Protein AF-A0A4Q6C4T1-F1 (afdb_monomer_lite)

Sequence (167 aa):
MMLNSKFLGHALVVLTCLTSVAAVAADSDDVTLQRRRASQLFNNITGQFASIDDPRVIEMEKQLNAGKSEREVSKIATADPAFLDIRMMNFARRLWSTTESYDTPNNDFIATTVGVTRDNTDVRELLTGNYYYEYDISGMDEKETNRFGTVIREGQPNNLHYESAVR

Radius of gyration: 28.98 Å; chains: 1; bounding box: 64×26×107 Å

Structure (mmCIF, N/CA/C/O backbone):
data_AF-A0A4Q6C4T1-F1
#
_entry.id   AF-A0A4Q6C4T1-F1
#
loop_
_atom_site.group_PDB
_atom_site.id
_atom_site.type_symbol
_atom_site.label_atom_id
_atom_site.label_alt_id
_atom_site.label_comp_id
_atom_site.label_asym_id
_atom_site.label_entity_id
_atom_site.label_seq_id
_atom_site.pdbx_PDB_ins_code
_atom_site.Cartn_x
_atom_site.Cartn_y
_atom_site.Cartn_z
_atom_site.occupancy
_atom_site.B_iso_or_equiv
_atom_site.auth_seq_id
_atom_site.auth_comp_id
_atom_site.auth_asym_id
_atom_site.auth_atom_id
_atom_site.pdbx_PDB_model_num
ATOM 1 N N . MET A 1 1 ? -35.224 -7.924 75.468 1.00 38.66 1 MET A N 1
ATOM 2 C CA . MET A 1 1 ? -34.742 -6.972 74.443 1.00 38.66 1 MET A CA 1
ATOM 3 C C . MET A 1 1 ? -34.905 -7.622 73.074 1.00 38.66 1 MET A C 1
ATOM 5 O O . MET A 1 1 ? -34.081 -8.442 72.705 1.00 38.66 1 MET A O 1
ATOM 9 N N . MET A 1 2 ? -36.006 -7.342 72.371 1.00 36.47 2 MET A N 1
ATOM 10 C CA . MET A 1 2 ? -36.251 -7.825 71.005 1.00 36.47 2 MET A CA 1
ATOM 11 C C . MET A 1 2 ? -35.970 -6.672 70.037 1.00 36.47 2 MET A C 1
ATOM 13 O O . MET A 1 2 ? -36.687 -5.674 70.048 1.00 36.47 2 MET A O 1
ATOM 17 N N . LEU A 1 3 ? -34.895 -6.781 69.254 1.00 44.94 3 LEU A N 1
ATOM 18 C CA . LEU A 1 3 ? -34.566 -5.832 68.190 1.00 44.94 3 LEU A CA 1
ATOM 19 C C . LEU A 1 3 ? -35.446 -6.106 66.962 1.00 44.94 3 LEU A C 1
ATOM 21 O O . LEU A 1 3 ? -35.621 -7.240 66.525 1.00 44.94 3 LEU A O 1
ATOM 25 N N . ASN A 1 4 ? -36.039 -5.027 66.467 1.00 40.94 4 ASN A N 1
ATOM 26 C CA . ASN A 1 4 ? -37.127 -4.965 65.503 1.00 40.94 4 ASN A CA 1
ATOM 27 C C . ASN A 1 4 ? -36.595 -5.164 64.066 1.00 40.94 4 ASN A C 1
ATOM 29 O O . ASN A 1 4 ? -35.766 -4.387 63.596 1.00 40.94 4 ASN A O 1
ATOM 33 N N . SER A 1 5 ? -37.078 -6.186 63.356 1.00 52.81 5 SER A N 1
ATOM 34 C CA . SER A 1 5 ? -36.589 -6.661 62.045 1.00 52.81 5 SER A CA 1
ATOM 35 C C . SER A 1 5 ? -37.023 -5.824 60.828 1.00 52.81 5 SER A C 1
ATOM 37 O O . SER A 1 5 ? -36.899 -6.267 59.688 1.00 52.81 5 SER A O 1
ATOM 39 N N . LYS A 1 6 ? -37.539 -4.605 61.027 1.00 51.59 6 LYS A N 1
ATOM 40 C CA . LYS A 1 6 ? -38.227 -3.843 59.965 1.00 51.59 6 LYS A CA 1
ATOM 41 C C . LYS A 1 6 ? -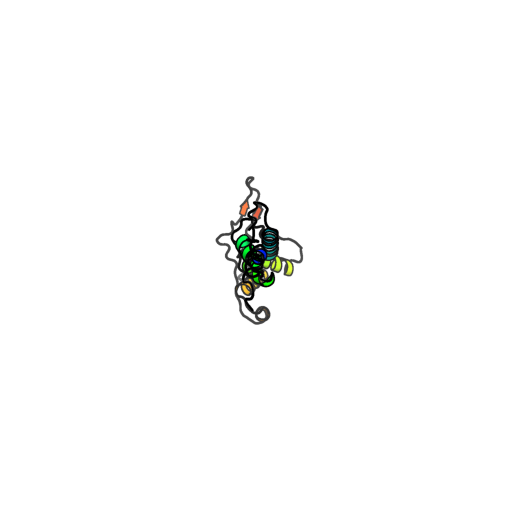37.354 -2.894 59.133 1.00 51.59 6 LYS A C 1
ATOM 43 O O . LYS A 1 6 ? -37.864 -2.285 58.198 1.00 51.59 6 LYS A O 1
ATOM 48 N N . PHE A 1 7 ? -36.052 -2.790 59.402 1.00 48.12 7 PHE A N 1
ATOM 49 C CA . PHE A 1 7 ? -35.174 -1.843 58.692 1.00 48.12 7 PHE A CA 1
ATOM 50 C C . PHE A 1 7 ? -34.344 -2.440 57.546 1.00 48.12 7 PHE A C 1
ATOM 52 O O . PHE A 1 7 ? -33.713 -1.692 56.807 1.00 48.12 7 PHE A O 1
ATOM 59 N N . LEU A 1 8 ? -34.384 -3.759 57.327 1.00 49.59 8 LEU A N 1
ATOM 60 C CA . LEU A 1 8 ? -33.542 -4.412 56.313 1.00 49.59 8 LEU A CA 1
ATOM 61 C C . LEU A 1 8 ? -34.152 -4.437 54.896 1.00 49.59 8 LEU A C 1
ATOM 63 O O . LEU A 1 8 ? -33.466 -4.779 53.940 1.00 49.59 8 LEU A O 1
ATOM 67 N N . GLY A 1 9 ? -35.429 -4.064 54.740 1.00 48.09 9 GLY A N 1
ATOM 68 C CA . GLY A 1 9 ? -36.139 -4.140 53.453 1.00 48.09 9 GLY A CA 1
ATOM 69 C C . GLY A 1 9 ? -35.945 -2.940 52.518 1.00 48.09 9 GLY A C 1
ATOM 70 O O . GLY A 1 9 ? -36.092 -3.082 51.309 1.00 48.09 9 GLY A O 1
ATOM 71 N N . HIS A 1 10 ? -35.590 -1.763 53.043 1.00 50.16 10 HIS A N 1
ATOM 72 C CA . HIS A 1 10 ? -35.552 -0.524 52.247 1.00 50.16 10 HIS A CA 1
ATOM 73 C C . HIS A 1 10 ? -34.172 -0.219 51.643 1.00 50.16 10 HIS A C 1
ATOM 75 O O . HIS A 1 10 ? -34.084 0.524 50.671 1.00 50.16 10 HIS A O 1
ATOM 81 N N . ALA A 1 11 ? -33.098 -0.825 52.161 1.00 45.00 11 ALA A N 1
ATOM 82 C CA . ALA A 1 11 ? -31.748 -0.640 51.623 1.00 45.00 11 ALA A CA 1
ATOM 83 C C . ALA A 1 11 ? -31.484 -1.467 50.348 1.00 45.00 11 ALA A C 1
ATOM 85 O O . ALA A 1 11 ? -30.609 -1.117 49.562 1.00 45.00 11 ALA A O 1
ATOM 86 N N . LEU A 1 12 ? -32.253 -2.539 50.113 1.00 43.34 12 LEU A N 1
ATOM 87 C CA . LEU A 1 12 ? -32.057 -3.430 48.962 1.00 43.34 12 LEU A CA 1
ATOM 88 C C . LEU A 1 12 ? -32.714 -2.902 47.671 1.00 43.34 12 LEU A C 1
ATOM 90 O O . LEU A 1 12 ? -32.234 -3.176 46.575 1.00 43.34 12 LEU A O 1
ATOM 94 N N . VAL A 1 13 ? -33.790 -2.115 47.780 1.00 46.09 13 VAL A N 1
ATOM 95 C CA . VAL A 1 13 ? -34.546 -1.622 46.609 1.00 46.09 13 VAL A CA 1
ATOM 96 C C . VAL A 1 13 ? -33.890 -0.392 45.970 1.00 46.09 13 VAL A C 1
ATOM 98 O O . VAL A 1 13 ? -34.037 -0.166 44.775 1.00 46.09 13 VAL A O 1
ATOM 101 N N . VAL A 1 14 ? -33.092 0.373 46.719 1.00 44.97 14 VAL A N 1
ATOM 102 C CA . VAL A 1 14 ? -32.431 1.584 46.193 1.00 44.97 14 VAL A CA 1
ATOM 103 C C . VAL A 1 14 ? -31.146 1.257 45.409 1.00 44.97 14 VAL A C 1
ATOM 105 O O . VAL A 1 14 ? -30.704 2.063 44.596 1.00 44.97 14 VAL A O 1
ATOM 108 N N . LEU A 1 15 ? -30.574 0.056 45.570 1.00 47.31 15 LEU A N 1
ATOM 109 C CA . LEU A 1 15 ? -29.306 -0.326 44.929 1.00 47.31 15 LEU A CA 1
ATOM 110 C C . LEU A 1 15 ? -29.459 -0.961 43.533 1.00 47.31 15 LEU A C 1
ATOM 112 O O . LEU A 1 15 ? -28.473 -1.132 42.825 1.00 47.31 15 LEU A O 1
ATOM 116 N N . THR A 1 16 ? -30.677 -1.294 43.102 1.00 49.28 16 THR A N 1
ATOM 117 C CA . THR A 1 16 ? -30.916 -1.971 41.810 1.00 49.28 16 THR A CA 1
ATOM 118 C C . THR A 1 16 ? -31.292 -1.026 40.666 1.00 49.28 16 THR A C 1
ATOM 120 O O . THR A 1 16 ? -31.433 -1.470 39.532 1.00 49.28 16 THR A O 1
ATOM 123 N N . CYS A 1 17 ? -31.375 0.286 40.913 1.00 42.47 17 CYS A N 1
ATOM 124 C CA . CYS A 1 17 ? -31.711 1.275 39.881 1.00 42.47 17 CYS A CA 1
ATOM 125 C C . CYS A 1 17 ? -30.480 1.856 39.145 1.00 42.47 17 CYS A C 1
ATOM 127 O O . CYS A 1 17 ? -30.618 2.787 38.357 1.00 42.47 17 CYS A O 1
ATOM 129 N N . LEU A 1 18 ? -29.269 1.336 39.398 1.00 49.84 18 LEU A N 1
ATOM 130 C CA . LEU A 1 18 ? -28.013 1.904 38.878 1.00 49.84 18 LEU A CA 1
ATOM 131 C C . LEU A 1 18 ? -27.224 0.971 37.939 1.00 49.84 18 LEU A C 1
ATOM 133 O O . LEU A 1 18 ? -26.024 1.160 37.764 1.00 49.84 18 LEU A O 1
ATOM 137 N N . THR A 1 19 ? -27.853 -0.045 37.337 1.00 56.09 19 THR A N 1
ATOM 138 C CA . THR A 1 19 ? -27.135 -1.019 36.483 1.00 56.09 19 THR A CA 1
ATOM 139 C C . THR A 1 19 ? -27.860 -1.418 35.196 1.00 56.09 19 THR A C 1
ATOM 141 O O . THR A 1 19 ? -27.675 -2.524 34.694 1.00 56.09 19 THR A O 1
ATOM 144 N N . SER A 1 20 ? -28.630 -0.517 34.587 1.00 54.88 20 SER A N 1
ATOM 145 C CA . SER A 1 20 ? -29.168 -0.752 33.241 1.00 54.88 20 SER A CA 1
ATOM 146 C C . SER A 1 20 ? -28.993 0.458 32.327 1.00 54.88 20 SER A C 1
ATOM 148 O O . SER A 1 20 ? -29.961 1.050 31.861 1.00 54.88 20 SER A O 1
ATOM 150 N N . VAL A 1 21 ? -27.741 0.808 32.033 1.00 57.94 21 VAL A N 1
ATOM 151 C CA . VAL A 1 21 ? -27.411 1.418 30.738 1.00 57.94 21 VAL A CA 1
ATOM 152 C C . VAL A 1 21 ? -26.872 0.288 29.873 1.00 57.94 21 VAL A C 1
ATOM 154 O O . VAL A 1 21 ? -25.677 0.006 29.843 1.00 57.94 21 VAL A O 1
ATOM 157 N N . ALA A 1 22 ? -27.794 -0.430 29.231 1.00 52.91 22 ALA A N 1
ATOM 158 C CA . ALA A 1 22 ? -27.455 -1.253 28.085 1.00 52.91 22 ALA A CA 1
ATOM 159 C C . ALA A 1 22 ? -27.023 -0.297 26.969 1.00 52.91 22 ALA A C 1
ATOM 161 O O . ALA A 1 22 ? -27.749 0.638 26.628 1.00 52.91 22 ALA A O 1
ATOM 162 N N . ALA A 1 23 ? -25.811 -0.504 26.463 1.00 52.28 23 ALA A N 1
ATOM 163 C CA . ALA A 1 23 ? -25.260 0.233 25.344 1.00 52.28 23 ALA A CA 1
ATOM 164 C C . ALA A 1 23 ? -26.234 0.180 24.158 1.00 52.28 23 ALA A C 1
ATOM 166 O O . ALA A 1 23 ? -26.450 -0.875 23.564 1.00 52.28 23 ALA A O 1
ATOM 167 N N . VAL A 1 24 ? -26.823 1.328 23.819 1.00 52.06 24 VAL A N 1
ATOM 168 C CA . VAL A 1 24 ? -27.444 1.536 22.513 1.00 52.06 24 VAL A CA 1
ATOM 169 C C . VAL A 1 24 ? -26.303 1.511 21.503 1.00 52.06 24 VAL A C 1
ATOM 171 O O . VAL A 1 24 ? -25.538 2.467 21.387 1.00 52.06 24 VAL A O 1
ATOM 174 N N . ALA A 1 25 ? -26.154 0.384 20.811 1.00 51.69 25 ALA A N 1
ATOM 175 C CA . ALA A 1 25 ? -25.455 0.347 19.541 1.00 51.69 25 ALA A CA 1
ATOM 176 C C . ALA A 1 25 ? -26.283 1.200 18.575 1.00 51.69 25 ALA A C 1
ATOM 178 O O . ALA A 1 25 ? -27.351 0.787 18.126 1.00 51.69 25 ALA A O 1
ATOM 179 N N . ALA A 1 26 ? -25.843 2.437 18.358 1.00 49.44 26 ALA A N 1
ATOM 180 C CA . ALA A 1 26 ? -26.403 3.304 17.341 1.00 49.44 26 ALA A CA 1
ATOM 181 C C . ALA A 1 26 ? -26.029 2.722 15.973 1.00 49.44 26 ALA A C 1
ATOM 183 O O . ALA A 1 26 ? -24.930 2.950 15.474 1.00 49.44 26 ALA A O 1
ATOM 184 N N . ASP A 1 27 ? -26.937 1.933 15.408 1.00 50.09 27 ASP A N 1
ATOM 185 C CA . ASP A 1 27 ? -26.975 1.661 13.979 1.00 50.09 27 ASP A CA 1
ATOM 186 C C . ASP A 1 27 ? -27.703 2.842 13.333 1.00 50.09 27 ASP A C 1
ATOM 188 O O . ASP A 1 27 ? -28.931 2.902 13.267 1.00 50.09 27 ASP A O 1
ATOM 192 N N . SER A 1 28 ? -26.938 3.877 13.006 1.00 54.25 28 SER A N 1
ATOM 193 C CA . SER A 1 28 ? -27.392 4.933 12.114 1.00 54.25 28 SER A CA 1
ATOM 194 C C . SER A 1 28 ? -26.710 4.707 10.777 1.00 54.25 28 SER A C 1
ATOM 196 O O . SER A 1 28 ? -25.487 4.594 10.759 1.00 54.25 28 SER A O 1
ATOM 198 N N . ASP A 1 29 ? -27.465 4.780 9.679 1.00 56.91 29 ASP A N 1
ATOM 199 C CA . ASP A 1 29 ? -26.979 4.894 8.287 1.00 56.91 29 ASP A CA 1
ATOM 200 C C . ASP A 1 29 ? -26.011 6.085 8.052 1.00 56.91 29 ASP A C 1
ATOM 202 O O . ASP A 1 29 ? -25.617 6.382 6.924 1.00 56.91 29 ASP A O 1
ATOM 206 N N . ASP A 1 30 ? -25.614 6.799 9.107 1.00 68.38 30 ASP A N 1
ATOM 207 C CA . ASP A 1 30 ? -24.526 7.757 9.074 1.00 68.38 30 ASP A CA 1
ATOM 208 C C . ASP A 1 30 ? -23.189 7.014 9.108 1.00 68.38 30 ASP A C 1
ATOM 210 O O . ASP A 1 30 ? -22.873 6.246 10.022 1.00 68.38 30 ASP A O 1
ATOM 214 N N . VAL A 1 31 ? -22.379 7.274 8.089 1.00 77.44 31 VAL A N 1
ATOM 215 C CA . VAL A 1 31 ? -21.023 6.753 7.987 1.00 77.44 31 VAL A CA 1
ATOM 216 C C . VAL A 1 31 ? -20.272 7.073 9.280 1.00 77.44 31 VAL A C 1
ATOM 218 O O . VAL A 1 31 ? -20.046 8.240 9.612 1.00 77.44 31 VAL A O 1
ATOM 221 N N . THR A 1 32 ? -19.831 6.038 9.997 1.00 87.06 32 THR A N 1
ATOM 222 C CA . THR A 1 32 ? -19.126 6.225 11.268 1.00 87.06 32 THR A CA 1
ATOM 223 C C . THR A 1 32 ? -17.851 7.057 11.063 1.00 87.06 32 THR A C 1
ATOM 225 O O . THR A 1 32 ? -17.196 7.020 10.013 1.00 87.06 32 THR A O 1
ATOM 228 N N . LEU A 1 33 ? -17.443 7.817 12.087 1.00 89.69 33 LEU A N 1
ATOM 229 C CA . LEU A 1 33 ? -16.172 8.555 12.049 1.00 89.69 33 LEU A CA 1
ATOM 230 C C . LEU A 1 33 ? -14.987 7.624 11.740 1.00 89.69 33 LEU A C 1
ATOM 232 O O . LEU A 1 33 ? -14.062 8.013 11.029 1.00 89.69 33 LEU A O 1
ATOM 236 N N . GLN A 1 34 ? -15.031 6.394 12.252 1.00 89.62 34 GLN A N 1
ATOM 237 C CA . GLN A 1 34 ? -13.972 5.410 12.059 1.00 89.62 34 GLN A CA 1
ATOM 238 C C . GLN A 1 34 ? -13.976 4.833 10.645 1.00 89.62 34 GLN A C 1
ATOM 240 O O . GLN A 1 34 ? -12.902 4.641 10.085 1.00 89.62 34 GLN A O 1
ATOM 245 N N . ARG A 1 35 ? -15.142 4.669 10.009 1.00 91.31 35 ARG A N 1
ATOM 246 C CA . ARG A 1 35 ? -15.236 4.274 8.597 1.00 91.31 35 ARG A CA 1
ATOM 247 C C . ARG A 1 35 ? -14.657 5.342 7.670 1.00 91.31 35 ARG A C 1
ATOM 249 O O . ARG A 1 35 ? -13.889 5.018 6.766 1.00 91.31 35 ARG A O 1
ATOM 256 N N . ARG A 1 36 ? -14.926 6.628 7.940 1.00 92.19 36 ARG A N 1
ATOM 257 C CA . ARG A 1 36 ? -14.293 7.745 7.205 1.00 92.19 36 ARG A CA 1
ATOM 258 C C . ARG A 1 36 ? -12.771 7.731 7.354 1.00 92.19 36 ARG A C 1
ATOM 260 O O . ARG A 1 36 ? -12.060 7.864 6.361 1.00 92.19 36 ARG A O 1
ATOM 267 N N . ARG A 1 37 ? -12.270 7.531 8.577 1.00 91.44 37 ARG A N 1
ATOM 268 C CA . ARG A 1 37 ? -10.826 7.424 8.847 1.00 91.44 37 ARG A CA 1
ATOM 269 C C . ARG A 1 37 ? -10.195 6.209 8.170 1.00 91.44 37 ARG A C 1
ATOM 271 O O . ARG A 1 37 ? -9.139 6.351 7.568 1.00 91.44 37 ARG A O 1
ATOM 278 N N . ALA A 1 38 ? -10.850 5.051 8.211 1.00 93.44 38 ALA A N 1
ATOM 279 C CA . ALA A 1 38 ? -10.398 3.836 7.538 1.00 93.44 38 ALA A CA 1
ATOM 280 C C . ALA A 1 38 ? -10.283 4.039 6.021 1.00 93.44 38 ALA A C 1
ATOM 282 O O . ALA A 1 38 ? -9.250 3.712 5.445 1.00 93.44 38 ALA A O 1
ATOM 283 N N . SER A 1 39 ? -11.293 4.649 5.391 1.00 93.38 39 SER A N 1
ATOM 284 C CA . SER A 1 39 ? -11.269 4.971 3.957 1.00 93.38 39 SER A CA 1
ATOM 285 C C . SER A 1 39 ? -10.137 5.945 3.614 1.00 93.38 39 SER A C 1
ATOM 287 O O . SER A 1 39 ? -9.372 5.703 2.684 1.00 93.38 39 SER A O 1
ATOM 289 N N . GLN A 1 40 ? -9.962 7.012 4.401 1.00 93.06 40 GLN A N 1
ATOM 290 C CA . GLN A 1 40 ? -8.851 7.951 4.216 1.00 93.06 40 GLN A CA 1
ATOM 291 C C . GLN A 1 40 ? -7.494 7.260 4.346 1.00 93.06 40 GLN A C 1
ATOM 293 O O . GLN A 1 40 ? -6.615 7.473 3.514 1.00 93.06 40 GLN A O 1
ATOM 298 N N . LEU A 1 41 ? -7.324 6.420 5.368 1.00 93.50 41 LEU A N 1
ATOM 299 C CA . LEU A 1 41 ? -6.093 5.674 5.591 1.00 93.50 41 LEU A CA 1
ATOM 300 C C . LEU A 1 41 ? -5.813 4.715 4.430 1.00 93.50 41 LEU A C 1
ATOM 302 O O . LEU A 1 41 ? -4.694 4.696 3.923 1.00 93.50 41 LEU A O 1
ATOM 306 N N . PHE A 1 42 ? -6.827 3.980 3.967 1.00 94.94 42 PHE A N 1
ATOM 307 C CA . PHE A 1 42 ? -6.716 3.086 2.819 1.00 94.94 42 PHE A CA 1
ATOM 308 C C . PHE A 1 42 ? -6.271 3.851 1.570 1.00 94.94 42 PHE A C 1
ATOM 310 O O . PHE A 1 42 ? -5.222 3.541 1.011 1.00 94.94 42 PHE A O 1
ATOM 317 N N . ASN A 1 43 ? -6.988 4.918 1.206 1.00 93.69 43 ASN A N 1
ATOM 318 C CA . ASN A 1 43 ? -6.684 5.736 0.030 1.00 93.69 43 ASN A CA 1
ATOM 319 C C . ASN A 1 43 ? -5.276 6.355 0.115 1.00 93.69 43 ASN A C 1
ATOM 321 O O . ASN A 1 43 ? -4.548 6.418 -0.876 1.00 93.69 43 ASN A O 1
ATOM 325 N N . ASN A 1 44 ? -4.855 6.782 1.308 1.00 92.06 44 ASN A N 1
ATOM 326 C CA . ASN A 1 44 ? -3.523 7.339 1.533 1.00 92.06 44 ASN A CA 1
ATOM 327 C C . ASN A 1 44 ? -2.415 6.283 1.466 1.00 92.06 44 ASN A C 1
ATOM 329 O O . ASN A 1 44 ? -1.269 6.627 1.186 1.00 92.06 44 ASN A O 1
ATOM 333 N N . ILE A 1 45 ? -2.704 5.015 1.729 1.00 92.81 45 ILE A N 1
ATOM 334 C CA . ILE A 1 45 ? -1.691 3.961 1.666 1.00 92.81 45 ILE A CA 1
ATOM 335 C C . ILE A 1 45 ? -1.616 3.378 0.268 1.00 92.81 45 ILE A C 1
ATOM 337 O O . ILE A 1 45 ? -0.512 3.298 -0.253 1.00 92.81 45 ILE A O 1
ATOM 341 N N . THR A 1 46 ? -2.751 3.023 -0.337 1.00 92.19 46 THR A N 1
ATOM 342 C CA . THR A 1 46 ? -2.832 2.314 -1.625 1.00 92.19 46 THR A CA 1
ATOM 343 C C . THR A 1 46 ? -2.912 3.240 -2.829 1.00 92.19 46 THR A C 1
ATOM 345 O O . THR A 1 46 ? -2.637 2.816 -3.943 1.00 92.19 46 THR A O 1
ATOM 348 N N . GLY A 1 47 ? -3.270 4.514 -2.644 1.00 86.81 47 GLY A N 1
ATOM 349 C CA . GLY A 1 47 ? -3.487 5.448 -3.752 1.00 86.81 47 GLY A CA 1
ATOM 350 C C . GLY A 1 47 ? -4.731 5.156 -4.592 1.00 86.81 47 GLY A C 1
ATOM 351 O O . GLY A 1 47 ? -5.013 5.917 -5.514 1.00 86.81 47 GLY A O 1
ATOM 352 N N . GLN A 1 48 ? -5.470 4.087 -4.286 1.00 89.00 48 GLN A N 1
ATOM 353 C CA . GLN A 1 48 ? -6.741 3.755 -4.912 1.00 89.00 48 GLN A CA 1
ATOM 354 C C . GLN A 1 48 ? -7.870 4.383 -4.099 1.00 89.00 48 GLN A C 1
ATOM 356 O O . GLN A 1 48 ? -7.944 4.188 -2.890 1.00 89.00 48 GLN A O 1
ATOM 361 N N . PHE A 1 49 ? -8.776 5.098 -4.766 1.00 87.31 49 PHE A N 1
ATOM 362 C CA . PHE A 1 49 ? -10.009 5.562 -4.138 1.00 87.31 49 PHE A CA 1
ATOM 363 C C . PHE A 1 49 ? -10.986 4.389 -4.016 1.00 87.31 49 PHE A C 1
ATOM 365 O O . PHE A 1 49 ? -11.619 4.003 -4.999 1.00 87.31 49 PHE A O 1
ATOM 372 N N . ALA A 1 50 ? -11.084 3.804 -2.822 1.00 85.88 50 ALA A N 1
ATOM 373 C CA . ALA A 1 50 ? -12.065 2.764 -2.528 1.00 85.88 50 ALA A CA 1
ATOM 374 C C . ALA A 1 50 ? -13.418 3.371 -2.128 1.00 85.88 50 ALA A C 1
ATOM 376 O O . ALA A 1 50 ? -13.481 4.438 -1.509 1.00 85.88 50 ALA A O 1
ATOM 377 N N . SER A 1 51 ? -14.504 2.665 -2.460 1.00 87.50 51 SER A N 1
ATOM 378 C CA . SER A 1 51 ? -15.834 2.999 -1.941 1.00 87.50 51 SER A CA 1
ATOM 379 C C . SER A 1 51 ? -15.856 2.867 -0.418 1.00 87.50 51 SER A C 1
ATOM 381 O O . SER A 1 51 ? -15.090 2.102 0.169 1.00 87.50 51 SER A O 1
ATOM 383 N N . ILE A 1 52 ? -16.759 3.594 0.236 1.00 87.50 52 ILE A N 1
ATOM 384 C CA . ILE A 1 52 ? -16.877 3.554 1.694 1.00 87.50 52 ILE A CA 1
ATOM 385 C C . ILE A 1 52 ? -17.350 2.193 2.222 1.00 87.50 52 ILE A C 1
ATOM 387 O O . ILE A 1 52 ? -17.028 1.831 3.352 1.00 87.50 52 ILE A O 1
ATOM 391 N N . ASP A 1 53 ? -18.045 1.439 1.370 1.00 88.81 53 ASP A N 1
ATOM 392 C CA . ASP A 1 53 ? -18.573 0.101 1.648 1.00 88.81 53 ASP A CA 1
ATOM 393 C C . ASP A 1 53 ? -17.639 -1.020 1.158 1.00 88.81 53 ASP A C 1
ATOM 395 O O . ASP A 1 53 ? -18.032 -2.184 1.083 1.00 88.81 53 ASP A O 1
ATOM 399 N N . ASP A 1 54 ? -16.397 -0.688 0.790 1.00 90.25 54 ASP A N 1
ATOM 400 C CA . ASP A 1 54 ? -15.406 -1.685 0.393 1.00 90.25 54 ASP A CA 1
ATOM 401 C C . ASP A 1 54 ? -15.102 -2.637 1.570 1.00 90.25 54 ASP A C 1
ATOM 403 O O . ASP A 1 54 ? -14.836 -2.171 2.686 1.00 90.25 54 ASP A O 1
ATOM 407 N N . PRO A 1 55 ? -15.088 -3.968 1.354 1.00 92.19 55 PRO A N 1
ATOM 408 C CA . PRO A 1 55 ? -14.839 -4.937 2.422 1.00 92.19 55 PRO A CA 1
ATOM 409 C C . PRO A 1 55 ? -13.499 -4.715 3.142 1.00 92.19 55 PRO A C 1
ATOM 411 O O . PRO A 1 55 ? -13.399 -4.973 4.342 1.00 92.19 55 PRO A O 1
ATOM 414 N N . ARG A 1 56 ? -12.480 -4.192 2.447 1.00 92.56 56 ARG A N 1
ATOM 415 C CA . ARG A 1 56 ? -11.165 -3.871 3.027 1.00 92.56 56 ARG A CA 1
ATOM 416 C C . ARG A 1 56 ? -11.266 -2.697 4.003 1.00 92.56 56 ARG A C 1
ATOM 418 O O . ARG A 1 56 ? -10.686 -2.742 5.087 1.00 92.56 56 ARG A O 1
ATOM 425 N N . VAL A 1 57 ? -12.047 -1.672 3.653 1.00 93.19 57 VAL A N 1
ATOM 426 C CA . VAL A 1 57 ? -12.298 -0.493 4.501 1.00 93.19 57 VAL A CA 1
ATOM 427 C C . VAL A 1 57 ? -13.130 -0.872 5.727 1.00 93.19 57 VAL A C 1
ATOM 429 O O . VAL A 1 57 ? -12.826 -0.421 6.831 1.00 93.19 57 VAL A O 1
ATOM 432 N N . ILE A 1 58 ? -14.130 -1.742 5.559 1.00 93.69 58 ILE A N 1
ATOM 433 C CA . ILE A 1 58 ? -14.948 -2.263 6.665 1.00 93.69 58 ILE A CA 1
ATOM 434 C C . ILE A 1 58 ? -14.085 -3.061 7.654 1.00 93.69 58 ILE A C 1
ATOM 436 O O . ILE A 1 58 ? -14.213 -2.897 8.870 1.00 93.69 58 ILE A O 1
ATOM 440 N N . GLU A 1 59 ? -13.158 -3.887 7.163 1.00 93.50 59 GLU A N 1
ATOM 441 C CA . GLU A 1 59 ? -12.220 -4.600 8.038 1.00 93.50 59 GLU A CA 1
ATOM 442 C C . GLU A 1 59 ? -11.281 -3.626 8.769 1.00 93.50 59 GLU A C 1
ATOM 444 O O . GLU A 1 59 ? -11.079 -3.752 9.978 1.00 93.50 59 GLU A O 1
ATOM 449 N N . MET A 1 60 ? -10.761 -2.601 8.086 1.00 93.88 60 MET A N 1
ATOM 450 C CA . MET A 1 60 ? -9.946 -1.563 8.730 1.00 93.88 60 MET A CA 1
ATOM 451 C C . MET A 1 60 ? -10.720 -0.803 9.818 1.00 93.88 60 MET A C 1
ATOM 453 O O . MET A 1 60 ? -10.181 -0.565 10.900 1.00 93.88 60 MET A O 1
ATOM 457 N N . GLU A 1 61 ? -11.991 -0.472 9.585 1.00 94.62 61 GLU A N 1
ATOM 458 C CA . GLU A 1 61 ? -12.860 0.147 10.589 1.00 94.62 61 GLU A CA 1
ATOM 459 C C . GLU A 1 61 ? -13.032 -0.753 11.816 1.00 94.62 61 GLU A C 1
ATOM 461 O O . GLU A 1 61 ? -12.887 -0.290 12.950 1.00 94.62 61 GLU A O 1
ATOM 466 N N . LYS A 1 62 ? -13.307 -2.045 11.613 1.00 93.88 62 LYS A N 1
ATOM 467 C CA . LYS A 1 62 ? -13.444 -3.013 12.708 1.00 93.88 62 LYS A CA 1
ATOM 468 C C . LYS A 1 62 ? -12.192 -3.043 13.584 1.00 93.88 62 LYS A C 1
ATOM 470 O O . LYS A 1 62 ? -12.300 -3.107 14.809 1.00 93.88 62 LYS A O 1
ATOM 475 N N . GLN A 1 63 ? -11.009 -2.957 12.979 1.00 93.81 63 GLN A N 1
ATOM 476 C CA . GLN A 1 63 ? -9.747 -2.925 13.717 1.00 93.81 63 GLN A CA 1
ATOM 477 C C . GLN A 1 63 ? -9.523 -1.606 14.469 1.00 93.81 63 GLN A C 1
ATOM 479 O O . GLN A 1 63 ? -9.055 -1.641 15.609 1.00 93.81 63 GLN A O 1
ATOM 484 N N . LEU A 1 64 ? -9.921 -0.467 13.895 1.00 93.56 64 LEU A N 1
ATOM 485 C CA . LEU A 1 64 ? -9.899 0.828 14.587 1.00 93.56 64 LEU A CA 1
ATOM 486 C C . LEU A 1 64 ? -10.872 0.857 15.775 1.00 93.56 64 LEU A C 1
ATOM 488 O O . LEU A 1 64 ? -10.516 1.331 16.853 1.00 93.56 64 LEU A O 1
ATOM 492 N N . ASN A 1 65 ? -12.071 0.291 15.616 1.00 93.12 65 ASN A N 1
ATOM 493 C CA . ASN A 1 65 ? -13.056 0.156 16.694 1.00 93.12 65 ASN A CA 1
ATOM 494 C C . ASN A 1 65 ? -12.572 -0.776 17.814 1.00 93.12 65 ASN A C 1
ATOM 496 O O . ASN A 1 65 ? -12.896 -0.559 18.978 1.00 93.12 65 ASN A O 1
ATOM 500 N N . ALA A 1 66 ? -11.756 -1.778 17.479 1.00 92.25 66 ALA A N 1
ATOM 501 C CA . ALA A 1 66 ? -11.099 -2.646 18.454 1.00 92.25 66 ALA A CA 1
ATOM 502 C C . ALA A 1 66 ? -9.938 -1.961 19.210 1.00 92.25 66 ALA A C 1
ATOM 504 O O . ALA A 1 66 ? -9.300 -2.600 20.044 1.00 92.25 66 ALA A O 1
ATOM 505 N N . GLY A 1 67 ? -9.646 -0.685 18.928 1.00 91.44 67 GLY A N 1
ATOM 506 C CA . GLY A 1 67 ? -8.598 0.086 19.599 1.00 91.44 67 GLY A CA 1
ATOM 507 C C . GLY A 1 67 ? -7.180 -0.201 19.101 1.00 91.44 67 GLY A C 1
ATOM 508 O O . GLY A 1 67 ? -6.220 0.178 19.772 1.00 91.44 67 GLY A O 1
ATOM 509 N N . LYS A 1 68 ? -7.022 -0.864 17.946 1.00 93.25 68 LYS A N 1
ATOM 510 C CA . LYS A 1 68 ? -5.702 -1.060 17.329 1.00 93.25 68 LYS A CA 1
ATOM 511 C C . LYS A 1 68 ? -5.134 0.265 16.832 1.00 93.25 68 LYS A C 1
ATOM 513 O O . LYS A 1 68 ? -5.869 1.164 16.423 1.00 93.25 68 LYS A O 1
ATOM 518 N N . SER A 1 69 ? -3.808 0.373 16.845 1.00 93.12 69 SER A N 1
ATOM 519 C CA . SER A 1 69 ? -3.126 1.568 16.348 1.00 93.12 69 SER A CA 1
ATOM 520 C C . SER A 1 69 ? -3.257 1.687 14.828 1.00 93.12 69 SER A C 1
ATOM 522 O O . SER A 1 69 ? -3.287 0.680 14.120 1.00 93.12 69 SER A O 1
ATOM 524 N N . GLU A 1 70 ? -3.252 2.914 14.297 1.00 91.56 70 GLU A N 1
ATOM 525 C CA . GLU A 1 70 ? -3.303 3.137 12.843 1.00 91.56 70 GLU A CA 1
ATOM 526 C C . GLU A 1 70 ? -2.186 2.383 12.112 1.00 91.56 70 GLU A C 1
ATOM 528 O O . GLU A 1 70 ? -2.431 1.789 11.071 1.00 91.56 70 GLU A O 1
ATOM 533 N N . ARG A 1 71 ? -0.985 2.298 12.702 1.00 91.31 71 ARG A N 1
ATOM 534 C CA . ARG A 1 71 ? 0.145 1.530 12.154 1.00 91.31 71 ARG A CA 1
ATOM 535 C C . ARG A 1 71 ? -0.197 0.056 11.920 1.00 91.31 71 ARG A C 1
ATOM 537 O O . ARG A 1 71 ? 0.270 -0.529 10.947 1.00 91.31 71 ARG A O 1
ATOM 544 N N . GLU A 1 72 ? -0.945 -0.567 12.824 1.00 91.31 72 GLU A N 1
ATOM 545 C CA . GLU A 1 72 ? -1.333 -1.972 12.686 1.00 91.31 72 GLU A CA 1
ATOM 546 C C . GLU A 1 72 ? -2.418 -2.147 11.631 1.00 91.31 72 GLU A C 1
ATOM 548 O O . GLU A 1 72 ? -2.341 -3.078 10.834 1.00 91.31 72 GLU A O 1
ATOM 553 N N . VAL A 1 73 ? -3.376 -1.221 11.586 1.00 92.81 73 VAL A N 1
ATOM 554 C CA . VAL A 1 73 ? -4.453 -1.208 10.590 1.00 92.81 73 VAL A CA 1
ATOM 555 C C . VAL A 1 73 ? -3.899 -0.979 9.181 1.00 92.81 73 VAL A C 1
ATOM 557 O O . VAL A 1 73 ? -4.333 -1.631 8.234 1.00 92.81 73 VAL A O 1
ATOM 560 N N . SER A 1 74 ? -2.867 -0.143 9.043 1.00 91.69 74 SER A N 1
ATOM 561 C CA . SER A 1 74 ? -2.170 0.112 7.779 1.00 91.69 74 SER A CA 1
ATOM 562 C C . SER A 1 74 ? -1.624 -1.148 7.112 1.00 91.69 74 SER A C 1
ATOM 564 O O . SER A 1 74 ? -1.511 -1.169 5.891 1.00 91.69 74 SER A O 1
ATOM 566 N N . LYS A 1 75 ? -1.332 -2.213 7.874 1.00 92.50 75 LYS A N 1
ATOM 567 C CA . LYS A 1 75 ? -0.848 -3.484 7.312 1.00 92.50 75 LYS A CA 1
ATOM 568 C C . LYS A 1 75 ? -1.853 -4.126 6.355 1.00 92.50 75 LYS A C 1
ATOM 570 O O . LYS A 1 75 ? -1.448 -4.798 5.413 1.00 92.50 75 LYS A O 1
ATOM 575 N N . ILE A 1 76 ? -3.149 -3.903 6.590 1.00 91.38 76 ILE A N 1
ATOM 576 C CA . ILE A 1 76 ? -4.229 -4.379 5.717 1.00 91.38 76 ILE A CA 1
ATOM 577 C C . ILE A 1 76 ? -4.133 -3.681 4.362 1.00 91.38 76 ILE A C 1
ATOM 579 O O . ILE A 1 76 ? -4.176 -4.331 3.326 1.00 91.38 76 ILE A O 1
ATOM 583 N N . ALA A 1 77 ? -3.945 -2.361 4.373 1.00 92.12 77 ALA A N 1
ATOM 584 C CA . ALA A 1 77 ? -3.830 -1.574 3.156 1.00 92.12 77 ALA A CA 1
ATOM 585 C C . ALA A 1 77 ? -2.509 -1.836 2.411 1.00 92.12 77 ALA A C 1
ATOM 587 O O . ALA A 1 77 ? -2.505 -1.885 1.189 1.00 92.12 77 ALA A O 1
ATOM 588 N N . THR A 1 78 ? -1.388 -2.061 3.108 1.00 91.88 78 THR A N 1
ATOM 589 C CA . THR A 1 78 ? -0.110 -2.400 2.448 1.00 91.88 78 THR A CA 1
ATOM 590 C C . THR A 1 78 ? -0.092 -3.797 1.832 1.00 91.88 78 THR A C 1
ATOM 592 O O . THR A 1 78 ? 0.751 -4.068 0.986 1.00 91.88 78 THR A O 1
ATOM 595 N N . ALA A 1 79 ? -0.984 -4.691 2.268 1.00 91.75 79 ALA A N 1
ATOM 596 C CA . ALA A 1 79 ? -1.145 -6.016 1.674 1.00 91.75 79 ALA A CA 1
ATOM 597 C C . ALA A 1 79 ? -1.976 -5.988 0.378 1.00 91.75 79 ALA A C 1
ATOM 599 O O . ALA A 1 79 ? -2.065 -7.000 -0.314 1.00 91.75 79 ALA A O 1
ATOM 600 N N . ASP A 1 80 ? -2.600 -4.852 0.060 1.00 91.88 80 ASP A N 1
ATOM 601 C CA . ASP A 1 80 ? -3.391 -4.698 -1.149 1.00 91.88 80 ASP A CA 1
ATOM 602 C C . ASP A 1 80 ? -2.496 -4.581 -2.396 1.00 91.88 80 ASP A C 1
ATOM 604 O O . ASP A 1 80 ? -1.523 -3.823 -2.358 1.00 91.88 80 ASP A O 1
ATOM 608 N N . PRO A 1 81 ? -2.824 -5.239 -3.525 1.00 89.31 81 PRO A N 1
ATOM 609 C CA . PRO A 1 81 ? -2.045 -5.113 -4.759 1.00 89.31 81 PRO A CA 1
ATOM 610 C C . PRO A 1 81 ? -1.872 -3.661 -5.224 1.00 89.31 81 PRO A C 1
ATOM 612 O O . PRO A 1 81 ? -0.788 -3.280 -5.669 1.00 89.31 81 PRO A O 1
ATOM 615 N N . ALA A 1 82 ? -2.883 -2.805 -5.013 1.00 88.56 82 ALA A N 1
ATOM 616 C CA . ALA A 1 82 ? -2.813 -1.399 -5.403 1.00 88.56 82 ALA A CA 1
ATOM 617 C C . ALA A 1 82 ? -1.685 -0.635 -4.688 1.00 88.56 82 ALA A C 1
ATOM 619 O O . ALA A 1 82 ? -1.176 0.354 -5.219 1.00 88.56 82 ALA A O 1
ATOM 620 N N . PHE A 1 83 ? -1.242 -1.092 -3.511 1.00 91.62 83 PHE A N 1
ATOM 621 C CA . PHE A 1 83 ? -0.074 -0.520 -2.847 1.00 91.62 83 PHE A CA 1
ATOM 622 C C . PHE A 1 83 ? 1.187 -0.629 -3.717 1.00 91.62 83 PHE A C 1
ATOM 624 O O . PHE A 1 83 ? 1.884 0.368 -3.919 1.00 91.62 83 PHE A O 1
ATOM 631 N N . LEU A 1 84 ? 1.469 -1.811 -4.264 1.00 88.88 84 LEU A N 1
ATOM 632 C CA . LEU A 1 84 ? 2.621 -2.016 -5.140 1.00 88.88 84 LEU A CA 1
ATOM 633 C C . LEU A 1 84 ? 2.382 -1.360 -6.505 1.00 88.88 84 LEU A C 1
ATOM 635 O O . LEU A 1 84 ? 3.197 -0.547 -6.952 1.00 88.88 84 LEU A O 1
ATOM 639 N N . ASP A 1 85 ? 1.228 -1.642 -7.107 1.00 85.44 85 ASP A N 1
ATOM 640 C CA . ASP A 1 85 ? 0.923 -1.276 -8.491 1.00 85.44 85 ASP A CA 1
ATOM 641 C C . ASP A 1 85 ? 0.776 0.231 -8.692 1.00 85.44 85 ASP A C 1
ATOM 643 O O . ASP A 1 85 ? 1.159 0.765 -9.729 1.00 85.44 85 ASP A O 1
ATOM 647 N N . ILE A 1 86 ? 0.222 0.942 -7.708 1.00 87.31 86 ILE A N 1
ATOM 648 C CA . ILE A 1 86 ? -0.002 2.385 -7.804 1.00 87.31 86 ILE A CA 1
ATOM 649 C C . ILE A 1 86 ? 1.052 3.123 -6.995 1.00 87.31 86 ILE A C 1
ATOM 651 O O . ILE A 1 86 ? 1.732 4.007 -7.517 1.00 87.31 86 ILE A O 1
ATOM 655 N N . ARG A 1 87 ? 1.184 2.830 -5.699 1.00 89.88 87 ARG A N 1
ATOM 656 C CA . ARG A 1 87 ? 1.952 3.707 -4.801 1.00 89.88 87 ARG A CA 1
ATOM 657 C C . ARG A 1 87 ? 3.437 3.487 -4.916 1.00 89.88 87 ARG A C 1
ATOM 659 O O . ARG A 1 87 ? 4.155 4.475 -5.071 1.00 89.88 87 ARG A O 1
ATOM 666 N N . MET A 1 88 ? 3.886 2.238 -4.901 1.00 89.19 88 MET A N 1
ATOM 667 C CA . MET A 1 88 ? 5.305 1.948 -5.061 1.00 89.19 88 MET A CA 1
ATOM 668 C C . MET A 1 88 ? 5.782 2.288 -6.474 1.00 89.19 88 MET A C 1
ATOM 670 O O . MET A 1 88 ? 6.818 2.932 -6.627 1.00 89.19 88 MET A O 1
ATOM 674 N N . MET A 1 89 ? 4.983 1.976 -7.499 1.00 85.81 89 MET A N 1
ATOM 675 C CA . MET A 1 89 ? 5.298 2.362 -8.876 1.00 85.81 89 MET A CA 1
ATOM 676 C C . MET A 1 89 ? 5.408 3.887 -9.041 1.00 85.81 89 MET A C 1
ATOM 678 O O . MET A 1 89 ? 6.401 4.375 -9.579 1.00 85.81 89 MET A O 1
ATOM 682 N N . ASN A 1 90 ? 4.442 4.666 -8.540 1.00 86.00 90 ASN A N 1
ATOM 683 C CA . ASN A 1 90 ? 4.503 6.132 -8.614 1.00 86.00 90 ASN A CA 1
ATOM 684 C C . ASN A 1 90 ? 5.654 6.716 -7.788 1.00 86.00 90 ASN A C 1
ATOM 686 O O . ASN A 1 90 ? 6.262 7.709 -8.187 1.00 86.00 90 ASN A O 1
ATOM 690 N N . PHE A 1 91 ? 5.969 6.111 -6.644 1.00 87.69 91 PHE A N 1
ATOM 691 C CA . PHE A 1 91 ? 7.131 6.490 -5.851 1.00 87.69 91 PHE A CA 1
ATOM 692 C C . PHE A 1 91 ? 8.431 6.276 -6.635 1.00 87.69 91 PHE A C 1
ATOM 694 O O . PHE A 1 91 ? 9.214 7.213 -6.772 1.00 87.69 91 PHE A O 1
ATOM 701 N N . ALA A 1 92 ? 8.623 5.092 -7.220 1.00 87.06 92 ALA A N 1
ATOM 702 C CA . ALA A 1 92 ? 9.806 4.771 -8.011 1.00 87.06 92 ALA A CA 1
ATOM 703 C C . ALA A 1 92 ? 9.929 5.659 -9.260 1.00 87.06 92 ALA A C 1
ATOM 705 O O . ALA A 1 92 ? 11.015 6.156 -9.560 1.00 87.06 92 ALA A O 1
ATOM 706 N N . ARG A 1 93 ? 8.811 5.938 -9.945 1.00 84.56 93 ARG A N 1
ATOM 707 C CA . ARG A 1 93 ? 8.772 6.866 -11.088 1.00 84.56 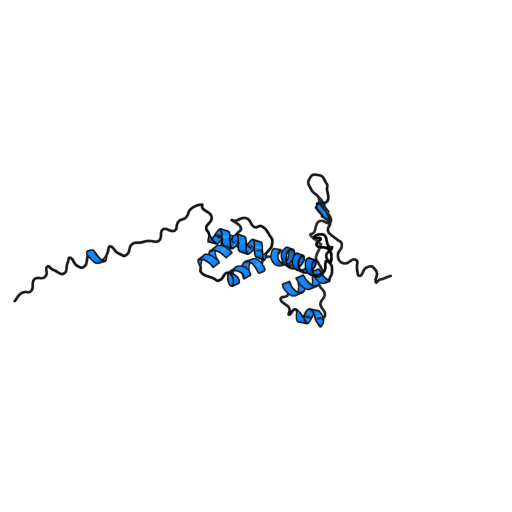93 ARG A CA 1
ATOM 708 C C . ARG A 1 93 ? 9.327 8.235 -10.709 1.00 84.56 93 ARG A C 1
ATOM 710 O O . ARG A 1 93 ? 10.225 8.715 -11.387 1.00 84.56 93 ARG A O 1
ATOM 717 N N . ARG A 1 94 ? 8.879 8.806 -9.584 1.00 83.88 94 ARG A N 1
ATOM 718 C CA . ARG A 1 94 ? 9.343 10.118 -9.093 1.00 83.88 94 ARG A CA 1
ATOM 719 C C . ARG A 1 94 ? 10.830 10.161 -8.742 1.00 83.88 94 ARG A C 1
ATOM 721 O O . ARG A 1 94 ? 11.413 11.236 -8.785 1.00 83.88 94 ARG A O 1
ATOM 728 N N . LEU A 1 95 ? 11.428 9.035 -8.354 1.00 82.25 95 LEU A N 1
ATOM 729 C CA . LEU A 1 95 ? 12.860 8.973 -8.045 1.00 82.25 95 LEU A CA 1
ATOM 730 C C . LEU A 1 95 ? 13.729 9.000 -9.306 1.00 82.25 95 LEU A C 1
ATOM 732 O O . LEU A 1 95 ? 14.832 9.538 -9.274 1.00 82.25 95 LEU A O 1
ATOM 736 N N . TRP A 1 96 ? 13.242 8.415 -10.400 1.00 78.88 96 TRP A N 1
ATOM 737 C CA . TRP A 1 96 ? 13.966 8.357 -11.668 1.00 78.88 96 TRP A CA 1
ATOM 738 C C . TRP A 1 96 ? 13.690 9.563 -12.573 1.00 78.88 96 TRP A C 1
ATOM 740 O O . TRP A 1 96 ? 14.591 10.066 -13.244 1.00 78.88 96 TRP A O 1
ATOM 750 N N . SER A 1 97 ? 12.438 10.016 -12.631 1.00 71.50 97 SER A N 1
ATOM 751 C CA . SER A 1 97 ? 12.005 11.021 -13.595 1.00 71.50 97 SER A CA 1
ATOM 752 C C . SER A 1 97 ? 12.522 12.412 -13.219 1.00 71.50 97 SER A C 1
ATOM 754 O O . SER A 1 97 ? 12.151 12.966 -12.186 1.00 71.50 97 SER A O 1
ATOM 756 N N . THR A 1 98 ? 13.329 13.021 -14.089 1.00 65.06 98 THR A N 1
ATOM 757 C CA . THR A 1 98 ? 13.745 14.433 -13.966 1.00 65.06 98 THR A CA 1
ATOM 758 C C . THR A 1 98 ? 12.635 15.412 -14.347 1.00 65.06 98 THR A C 1
ATOM 760 O O . THR A 1 98 ? 12.663 16.576 -13.956 1.00 65.06 98 THR A O 1
ATOM 763 N N . THR A 1 99 ? 11.648 14.941 -15.107 1.00 62.19 99 THR A N 1
ATOM 764 C CA . THR A 1 99 ? 10.391 15.633 -15.393 1.00 62.19 99 THR A CA 1
ATOM 765 C C . THR A 1 99 ? 9.317 15.075 -14.465 1.00 62.19 99 THR A C 1
ATOM 767 O O . THR A 1 99 ? 9.212 13.863 -14.323 1.00 62.19 99 THR A O 1
ATOM 770 N N . GLU A 1 100 ? 8.495 15.920 -13.835 1.00 61.91 100 GLU A N 1
ATOM 771 C CA . GLU A 1 100 ? 7.361 15.490 -12.988 1.00 61.91 100 GLU A CA 1
ATOM 772 C C . GLU A 1 100 ? 6.197 14.897 -13.820 1.00 61.91 100 GLU A C 1
ATOM 774 O O . GLU A 1 100 ? 5.023 15.166 -13.570 1.00 61.91 100 GLU A O 1
ATOM 779 N N . SER A 1 101 ? 6.510 14.117 -14.860 1.00 62.62 101 SER A N 1
ATOM 780 C CA . SER A 1 101 ? 5.526 13.493 -15.735 1.00 62.62 101 SER A CA 1
ATOM 781 C C . SER A 1 101 ? 5.168 12.098 -15.236 1.00 62.62 101 SER A C 1
ATOM 783 O O . SER A 1 101 ? 6.021 11.211 -15.121 1.00 62.62 101 SER A O 1
ATOM 785 N N . TYR A 1 102 ? 3.872 11.881 -15.009 1.00 58.94 102 TYR A N 1
ATOM 786 C CA . TYR A 1 102 ? 3.318 10.568 -14.681 1.00 58.94 102 TYR A CA 1
ATOM 787 C C . TYR A 1 102 ? 3.427 9.573 -15.837 1.00 58.94 102 TYR A C 1
ATOM 789 O O . TYR A 1 102 ? 3.341 8.375 -15.589 1.00 58.94 102 TYR A O 1
ATOM 797 N N . ASP A 1 103 ? 3.663 10.044 -17.063 1.00 63.97 103 ASP A N 1
ATOM 798 C CA . ASP A 1 103 ? 3.687 9.223 -18.278 1.00 63.97 103 ASP A CA 1
ATOM 799 C C . ASP A 1 103 ? 5.080 8.657 -18.602 1.00 63.97 103 ASP A C 1
ATOM 801 O O . ASP A 1 103 ? 5.358 8.206 -19.709 1.00 63.97 103 ASP A O 1
ATOM 805 N N . THR A 1 104 ? 5.994 8.695 -17.628 1.00 65.94 104 THR A N 1
ATOM 806 C CA . THR A 1 104 ? 7.323 8.099 -17.783 1.00 65.94 104 THR A CA 1
ATOM 807 C C . THR A 1 104 ? 7.187 6.580 -17.986 1.00 65.94 104 THR A C 1
ATOM 809 O O . THR A 1 104 ? 6.553 5.922 -17.149 1.00 65.94 104 THR A O 1
ATOM 812 N N . PRO A 1 105 ? 7.779 6.005 -19.051 1.00 71.31 105 PRO A N 1
ATOM 813 C CA . PRO A 1 105 ? 7.756 4.566 -19.291 1.00 71.31 105 PRO A CA 1
ATOM 814 C C . PRO A 1 105 ? 8.314 3.763 -18.112 1.00 71.31 105 PRO A C 1
ATOM 816 O O . PRO A 1 105 ? 9.231 4.208 -17.414 1.00 71.31 105 PRO A O 1
ATOM 819 N N . ASN A 1 106 ? 7.775 2.559 -17.904 1.00 74.31 106 ASN A N 1
ATOM 820 C CA . ASN A 1 106 ? 8.316 1.636 -16.911 1.00 74.31 106 ASN A CA 1
ATOM 821 C C . ASN A 1 106 ? 9.706 1.164 -17.354 1.00 74.31 106 ASN A C 1
ATOM 823 O O . ASN A 1 106 ? 9.884 0.670 -18.464 1.00 74.31 106 ASN A O 1
ATOM 827 N N . ASN A 1 107 ? 10.682 1.313 -16.466 1.00 77.19 107 ASN A N 1
ATOM 828 C CA . ASN A 1 107 ? 12.060 0.885 -16.667 1.00 77.19 107 ASN A CA 1
ATOM 829 C C . ASN A 1 107 ? 12.483 -0.091 -15.559 1.00 77.19 107 ASN A C 1
ATOM 831 O O . ASN A 1 107 ? 11.753 -0.309 -14.586 1.00 77.19 107 ASN A O 1
ATOM 835 N N . ASP A 1 108 ? 13.689 -0.639 -15.678 1.00 80.75 108 ASP A N 1
ATOM 836 C CA . ASP A 1 108 ? 14.211 -1.625 -14.724 1.00 80.75 108 ASP A CA 1
ATOM 837 C C . ASP A 1 108 ? 14.393 -1.089 -13.321 1.00 80.75 108 ASP A C 1
ATOM 839 O O . ASP A 1 108 ? 14.260 -1.830 -12.351 1.00 80.75 108 ASP A O 1
ATOM 843 N N . PHE A 1 109 ? 14.672 0.205 -13.188 1.00 83.00 109 PHE A N 1
ATOM 844 C CA . PHE A 1 109 ? 14.759 0.834 -11.881 1.00 83.00 109 PHE A CA 1
ATOM 845 C C . PHE A 1 109 ? 13.406 0.772 -11.157 1.00 83.00 109 PHE A C 1
ATOM 847 O O . PHE A 1 109 ? 13.333 0.398 -9.982 1.00 83.00 109 PHE A O 1
ATOM 854 N N . ILE A 1 110 ? 12.319 1.077 -11.872 1.00 85.44 110 ILE A N 1
ATOM 855 C CA . ILE A 1 110 ? 10.957 0.971 -11.348 1.00 85.44 110 ILE A CA 1
ATOM 856 C C . ILE A 1 110 ? 10.622 -0.502 -11.069 1.00 85.44 110 ILE A C 1
ATOM 858 O O . ILE A 1 110 ? 10.095 -0.799 -9.999 1.00 85.44 110 ILE A O 1
ATOM 862 N N . ALA A 1 111 ? 10.957 -1.431 -11.973 1.00 85.44 111 ALA A N 1
ATOM 863 C CA . ALA A 1 111 ? 10.707 -2.870 -11.787 1.00 85.44 111 ALA A CA 1
ATOM 864 C C . ALA A 1 111 ? 11.419 -3.420 -10.546 1.00 85.44 111 ALA A C 1
ATOM 866 O O . ALA A 1 111 ? 10.820 -4.105 -9.720 1.00 85.44 111 ALA A O 1
ATOM 867 N N . THR A 1 112 ? 12.681 -3.041 -10.371 1.00 87.00 112 THR A N 1
ATOM 868 C CA . THR A 1 112 ? 13.527 -3.479 -9.262 1.00 87.00 112 THR A CA 1
ATOM 869 C C . THR A 1 112 ? 13.043 -2.922 -7.927 1.00 87.00 112 THR A C 1
ATOM 871 O O . THR A 1 112 ? 12.977 -3.651 -6.940 1.00 87.00 112 THR A O 1
ATOM 874 N N . THR A 1 113 ? 12.646 -1.647 -7.887 1.00 87.25 113 THR A N 1
ATOM 875 C CA . THR A 1 113 ? 12.140 -1.012 -6.659 1.00 87.25 113 THR A CA 1
ATOM 876 C C . THR A 1 113 ? 10.837 -1.668 -6.187 1.00 87.25 113 THR A C 1
ATOM 878 O O . THR A 1 113 ? 10.669 -1.953 -4.997 1.00 87.25 113 THR A O 1
ATOM 881 N N . VAL A 1 114 ? 9.918 -1.947 -7.118 1.00 87.88 114 VAL A N 1
ATOM 882 C CA . VAL A 1 114 ? 8.657 -2.641 -6.817 1.00 87.88 114 VAL A CA 1
ATOM 883 C C . VAL A 1 114 ? 8.920 -4.097 -6.425 1.00 87.88 114 VAL A C 1
ATOM 885 O O . VAL A 1 114 ? 8.384 -4.554 -5.417 1.00 87.88 114 VAL A O 1
ATOM 888 N N . GLY A 1 115 ? 9.788 -4.799 -7.156 1.00 88.19 115 GLY A N 1
ATOM 889 C CA . GLY A 1 115 ? 10.160 -6.189 -6.891 1.00 88.19 115 GLY A CA 1
ATOM 890 C C . GLY A 1 115 ? 10.776 -6.401 -5.508 1.00 88.19 115 GLY A C 1
ATOM 891 O O . GLY A 1 115 ? 10.299 -7.236 -4.746 1.00 88.19 115 GLY A O 1
ATOM 892 N N . VAL A 1 116 ? 11.753 -5.576 -5.122 1.00 88.81 116 VAL A N 1
ATOM 893 C CA . VAL A 1 116 ? 12.368 -5.652 -3.784 1.00 88.81 116 VAL A CA 1
ATOM 894 C C . VAL A 1 116 ? 11.383 -5.334 -2.664 1.00 88.81 116 VAL A C 1
ATOM 896 O O . VAL A 1 116 ? 11.436 -5.964 -1.607 1.00 88.81 116 VAL A O 1
ATOM 899 N N . THR A 1 117 ? 10.454 -4.403 -2.896 1.00 89.19 117 THR A N 1
ATOM 900 C CA . THR A 1 117 ? 9.385 -4.115 -1.930 1.00 89.19 117 THR A CA 1
ATOM 901 C C . THR A 1 117 ? 8.447 -5.313 -1.779 1.00 89.19 117 THR A C 1
ATOM 903 O O . THR A 1 117 ? 8.107 -5.682 -0.655 1.00 89.19 117 THR A O 1
ATOM 906 N N . ARG A 1 118 ? 8.046 -5.939 -2.893 1.00 88.81 118 ARG A N 1
ATOM 907 C CA . ARG A 1 118 ? 7.184 -7.131 -2.910 1.00 88.81 118 ARG A CA 1
ATOM 908 C C . ARG A 1 118 ? 7.826 -8.292 -2.155 1.00 88.81 118 ARG A C 1
ATOM 910 O O . ARG A 1 118 ? 7.163 -8.939 -1.350 1.00 88.81 118 ARG A O 1
ATOM 917 N N . ASP A 1 119 ? 9.116 -8.509 -2.384 1.00 89.50 119 ASP A N 1
ATOM 918 C CA . ASP A 1 119 ? 9.865 -9.626 -1.807 1.00 89.50 119 ASP A CA 1
ATOM 919 C C . ASP A 1 119 ? 10.402 -9.292 -0.398 1.00 89.50 119 ASP A C 1
ATOM 921 O O . ASP A 1 119 ? 11.118 -10.092 0.202 1.00 89.50 119 ASP A O 1
ATOM 925 N N . ASN A 1 120 ? 10.042 -8.119 0.152 1.00 87.88 120 ASN A N 1
ATOM 926 C CA . ASN A 1 120 ? 10.428 -7.632 1.481 1.00 87.88 120 ASN A CA 1
ATOM 927 C C . ASN A 1 120 ? 11.939 -7.782 1.754 1.00 87.88 120 ASN A C 1
ATOM 929 O O . ASN A 1 120 ? 12.364 -8.182 2.842 1.00 87.88 120 ASN A O 1
ATOM 933 N N . THR A 1 121 ? 12.747 -7.503 0.730 1.00 86.31 121 THR A N 1
ATOM 934 C CA . THR A 1 121 ? 14.206 -7.657 0.762 1.00 86.31 121 THR A CA 1
ATOM 935 C C . THR A 1 121 ? 14.859 -6.403 1.355 1.00 86.31 121 THR A C 1
ATOM 937 O O . THR A 1 121 ? 14.310 -5.302 1.255 1.00 86.31 121 THR A O 1
ATOM 940 N N . ASP A 1 122 ? 16.027 -6.541 1.994 1.00 85.56 122 ASP A N 1
ATOM 941 C CA . ASP A 1 122 ? 16.769 -5.373 2.483 1.00 85.56 122 ASP A CA 1
ATOM 942 C C . ASP A 1 122 ? 17.199 -4.505 1.287 1.00 85.56 122 ASP A C 1
ATOM 944 O O . ASP A 1 122 ? 17.877 -4.964 0.369 1.00 85.56 122 ASP A O 1
ATOM 948 N N . VAL A 1 123 ? 16.826 -3.222 1.314 1.00 79.69 123 VAL A N 1
ATOM 949 C CA . VAL A 1 123 ? 17.176 -2.232 0.282 1.00 79.69 123 VAL A CA 1
ATOM 950 C C . VAL A 1 123 ? 18.680 -2.162 0.027 1.00 79.69 123 VAL A C 1
ATOM 952 O O . VAL A 1 123 ? 19.092 -1.836 -1.081 1.00 79.69 123 VAL A O 1
ATOM 955 N N . ARG A 1 124 ? 19.523 -2.465 1.018 1.00 84.00 124 ARG A N 1
ATOM 956 C CA . ARG A 1 124 ? 20.982 -2.467 0.836 1.00 84.00 124 ARG A CA 1
ATOM 957 C C . ARG A 1 124 ? 21.432 -3.515 -0.172 1.00 84.00 124 ARG A C 1
ATOM 959 O O . ARG A 1 124 ? 22.423 -3.291 -0.864 1.00 84.00 124 ARG A O 1
ATOM 966 N N . GLU A 1 125 ? 20.702 -4.621 -0.282 1.00 82.50 125 GLU A N 1
ATOM 967 C CA . GLU A 1 125 ? 21.029 -5.680 -1.228 1.00 82.50 125 GLU A CA 1
ATOM 968 C C . GLU A 1 125 ? 20.830 -5.227 -2.680 1.00 82.50 125 GLU A C 1
ATOM 970 O O . GLU A 1 125 ? 21.495 -5.759 -3.559 1.00 82.50 125 GLU A O 1
ATOM 975 N N . LEU A 1 126 ? 20.058 -4.167 -2.951 1.00 75.56 126 LEU A N 1
ATOM 976 C CA . LEU A 1 126 ? 19.966 -3.561 -4.290 1.00 75.56 126 LEU A CA 1
ATOM 977 C C . LEU A 1 126 ? 21.314 -3.088 -4.849 1.00 75.56 126 LEU A C 1
ATOM 979 O O . LEU A 1 126 ? 21.465 -2.969 -6.061 1.00 75.56 126 LEU A O 1
ATOM 983 N N . LEU A 1 127 ? 22.280 -2.781 -3.978 1.00 80.62 127 LEU A N 1
ATOM 984 C CA . LEU A 1 127 ? 23.592 -2.274 -4.381 1.00 80.62 127 LEU A CA 1
ATOM 985 C C . LEU A 1 127 ? 24.619 -3.386 -4.615 1.00 80.62 127 LEU A C 1
ATOM 987 O O . LEU A 1 127 ? 25.657 -3.132 -5.223 1.00 80.62 127 LEU A O 1
ATOM 991 N N . THR A 1 128 ? 24.376 -4.589 -4.088 1.00 82.88 128 THR A N 1
ATOM 992 C CA . THR A 1 128 ? 25.384 -5.663 -4.047 1.00 82.88 128 THR A CA 1
ATOM 993 C C . THR A 1 128 ? 24.880 -7.020 -4.523 1.00 82.88 128 THR A C 1
ATOM 995 O O . THR A 1 128 ? 25.691 -7.898 -4.803 1.00 82.88 128 THR A O 1
ATOM 998 N N . GLY A 1 129 ? 23.568 -7.231 -4.557 1.00 76.38 129 GLY A N 1
ATOM 999 C CA . GLY A 1 129 ? 22.942 -8.485 -4.946 1.00 76.38 129 GLY A CA 1
ATOM 1000 C C . GLY A 1 129 ? 22.604 -8.534 -6.433 1.00 76.38 129 GLY A C 1
ATOM 1001 O O . GLY A 1 129 ? 22.506 -7.515 -7.113 1.00 76.38 129 GLY A O 1
ATOM 1002 N N . ASN A 1 130 ? 22.416 -9.754 -6.931 1.00 80.69 130 ASN A N 1
ATOM 1003 C CA . ASN A 1 130 ? 22.025 -10.017 -8.311 1.00 80.69 130 ASN A CA 1
ATOM 1004 C C . ASN A 1 130 ? 20.526 -10.321 -8.348 1.00 80.69 130 ASN A C 1
ATOM 1006 O O . ASN A 1 130 ? 20.121 -11.442 -8.040 1.00 80.69 130 ASN A O 1
ATOM 1010 N N . TYR A 1 131 ? 19.718 -9.334 -8.731 1.00 79.12 131 TYR A N 1
ATOM 1011 C CA . TYR A 1 131 ? 18.270 -9.482 -8.879 1.00 79.12 131 TYR A CA 1
ATOM 1012 C C . TYR A 1 131 ? 17.847 -9.206 -10.315 1.00 79.12 131 TYR A C 1
ATOM 1014 O O . TYR A 1 131 ? 18.421 -8.353 -10.990 1.00 79.12 131 TYR A O 1
ATOM 1022 N N . TYR A 1 132 ? 16.817 -9.918 -10.758 1.00 80.75 132 TYR A N 1
ATOM 1023 C CA . TYR A 1 132 ? 16.170 -9.684 -12.039 1.00 80.75 132 TYR A CA 1
ATOM 1024 C C . TYR A 1 132 ? 14.666 -9.589 -11.806 1.00 80.75 132 TYR A C 1
ATOM 1026 O O . TYR A 1 132 ? 14.051 -10.540 -11.323 1.00 80.75 132 TYR A O 1
ATOM 1034 N N . TYR A 1 133 ? 14.095 -8.429 -12.117 1.00 82.19 133 TYR A N 1
ATOM 1035 C CA . TYR A 1 133 ? 12.668 -8.162 -12.000 1.00 82.19 133 TYR A CA 1
ATOM 1036 C C . TYR A 1 133 ? 12.142 -7.661 -13.335 1.00 82.19 133 TYR A C 1
ATOM 1038 O O . TYR A 1 133 ? 12.731 -6.772 -13.944 1.00 82.19 133 TYR A O 1
ATOM 1046 N N . GLU A 1 134 ? 11.009 -8.208 -13.753 1.00 77.50 134 GLU A N 1
ATOM 1047 C CA . GLU A 1 134 ? 10.328 -7.838 -14.985 1.00 77.50 134 GLU A CA 1
ATOM 1048 C C . GLU A 1 134 ? 8.849 -7.570 -14.693 1.00 77.50 134 GLU A C 1
ATOM 1050 O O . GLU A 1 134 ? 8.250 -8.195 -13.812 1.00 77.50 134 GLU A O 1
ATOM 1055 N N . TYR A 1 135 ? 8.269 -6.615 -15.422 1.00 70.44 135 TYR A N 1
ATOM 1056 C CA . TYR A 1 135 ? 6.834 -6.367 -15.390 1.00 70.44 135 TYR A CA 1
ATOM 1057 C C . TYR A 1 135 ? 6.109 -7.375 -16.272 1.00 70.44 135 TYR A C 1
ATOM 1059 O O . TYR A 1 135 ? 6.362 -7.447 -17.472 1.00 70.44 135 TYR A O 1
ATOM 1067 N N . ASP A 1 136 ? 5.151 -8.091 -15.690 1.00 70.75 136 ASP A N 1
ATOM 1068 C CA . ASP A 1 136 ? 4.189 -8.854 -16.474 1.00 70.75 136 ASP A CA 1
ATOM 1069 C C . ASP A 1 136 ? 3.169 -7.890 -17.096 1.00 70.75 136 ASP A C 1
ATOM 1071 O O . ASP A 1 136 ? 2.337 -7.298 -16.406 1.00 70.75 136 ASP A O 1
ATOM 1075 N N . ILE A 1 137 ? 3.271 -7.710 -18.411 1.00 64.81 137 ILE A N 1
ATOM 1076 C CA . ILE A 1 137 ? 2.357 -6.885 -19.207 1.00 64.81 137 ILE A CA 1
ATOM 1077 C C . ILE A 1 137 ? 1.212 -7.700 -19.822 1.00 64.81 137 ILE A C 1
ATOM 1079 O O . ILE A 1 137 ? 0.388 -7.125 -20.526 1.00 64.81 137 ILE A O 1
ATOM 1083 N N . SER A 1 138 ? 1.111 -9.012 -19.560 1.00 59.59 138 SER A N 1
ATOM 1084 C CA . SER A 1 138 ? 0.178 -9.916 -20.261 1.00 59.59 138 SER A CA 1
ATOM 1085 C C . SER A 1 138 ? -1.313 -9.592 -20.078 1.00 59.59 138 SER A C 1
ATOM 1087 O O . SER A 1 138 ? -2.147 -10.135 -20.802 1.00 59.59 138 SER A O 1
ATOM 1089 N N . GLY A 1 139 ? -1.657 -8.680 -19.162 1.00 53.50 139 GLY A N 1
ATOM 1090 C CA . GLY A 1 139 ? -3.013 -8.164 -18.953 1.00 53.50 139 GLY A CA 1
ATOM 1091 C C . GLY A 1 139 ? -3.163 -6.643 -19.070 1.00 53.50 139 GLY A C 1
ATOM 1092 O O . GLY A 1 139 ? -4.250 -6.134 -18.798 1.00 53.50 139 GLY A O 1
ATOM 1093 N N . MET A 1 140 ? -2.107 -5.905 -19.432 1.00 53.34 140 MET A N 1
ATOM 1094 C CA . MET A 1 140 ? -2.216 -4.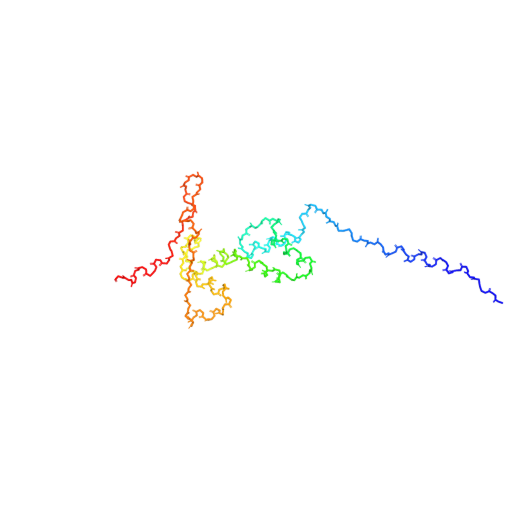473 -19.719 1.00 53.34 140 MET A CA 1
ATOM 1095 C C . MET A 1 140 ? -2.591 -4.312 -21.189 1.00 53.34 140 MET A C 1
ATOM 1097 O O . MET A 1 140 ? -1.802 -4.658 -22.064 1.00 53.34 140 MET A O 1
ATOM 1101 N N . ASP A 1 141 ? -3.796 -3.804 -21.458 1.00 50.91 141 ASP A N 1
ATOM 1102 C CA . ASP A 1 141 ? -4.200 -3.461 -22.820 1.00 50.91 141 ASP A CA 1
ATOM 1103 C C . ASP A 1 141 ? -3.147 -2.503 -23.398 1.00 50.91 141 ASP A C 1
ATOM 1105 O O . ASP A 1 141 ? -2.846 -1.464 -22.802 1.00 50.91 141 ASP A O 1
ATOM 1109 N N . GLU A 1 142 ? -2.563 -2.863 -24.545 1.00 55.16 142 GLU A N 1
ATOM 1110 C CA . GLU A 1 142 ? -1.510 -2.079 -25.209 1.00 55.16 142 GLU A CA 1
ATOM 1111 C C . GLU A 1 142 ? -1.978 -0.631 -25.430 1.00 55.16 142 GLU A C 1
ATOM 1113 O O . GLU A 1 142 ? -1.178 0.302 -25.435 1.00 55.16 142 GLU A O 1
ATOM 1118 N N . LYS A 1 143 ? -3.299 -0.428 -25.550 1.00 55.38 143 LYS A N 1
ATOM 1119 C CA . LYS A 1 143 ? -3.963 0.874 -25.635 1.00 55.38 143 LYS A CA 1
ATOM 1120 C C . LYS A 1 143 ? -5.301 0.835 -24.910 1.00 55.38 143 LYS A C 1
ATOM 1122 O O . LYS A 1 143 ? -6.295 0.380 -25.473 1.00 55.38 143 LYS A O 1
ATOM 1127 N N . GLU A 1 144 ? -5.380 1.413 -23.716 1.00 52.94 144 GLU A N 1
ATOM 1128 C CA . GLU A 1 144 ? -6.685 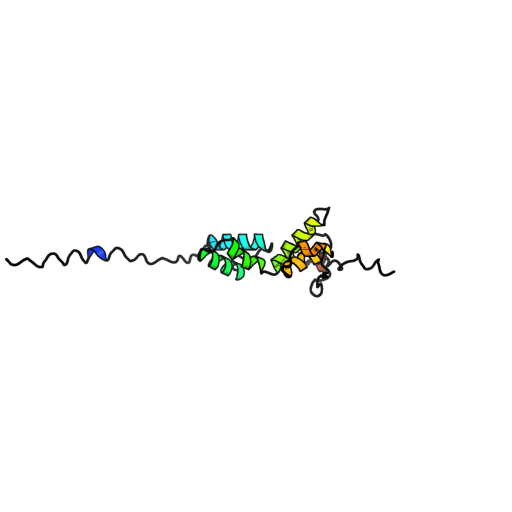1.802 -23.190 1.00 52.94 144 GLU A CA 1
ATOM 1129 C C . GLU A 1 144 ? -7.203 2.961 -24.046 1.00 52.94 144 GLU A C 1
ATOM 1131 O O . GLU A 1 144 ? -6.539 3.990 -24.194 1.00 52.94 144 GLU A O 1
ATOM 1136 N N . THR A 1 145 ? -8.392 2.802 -24.629 1.00 54.34 145 THR A N 1
ATOM 1137 C CA . THR A 1 145 ? -9.067 3.845 -25.410 1.00 54.34 145 THR A CA 1
ATOM 1138 C C . THR A 1 145 ? -10.364 4.260 -24.729 1.00 54.34 145 THR A C 1
ATOM 1140 O O . THR A 1 145 ? -11.095 3.444 -24.168 1.00 54.34 145 THR A O 1
ATOM 1143 N N . ASN A 1 146 ? -10.670 5.557 -24.744 1.00 68.44 146 ASN A N 1
ATOM 1144 C CA . ASN A 1 146 ? -11.979 6.027 -24.304 1.00 68.44 146 ASN A CA 1
ATOM 1145 C C . ASN A 1 146 ? -13.069 5.630 -25.321 1.00 68.44 146 ASN A C 1
ATOM 1147 O O . ASN A 1 146 ? -12.803 5.168 -26.429 1.00 68.44 146 ASN A O 1
ATOM 1151 N N . ARG A 1 147 ? -14.332 5.905 -24.978 1.00 65.38 147 ARG A N 1
ATOM 1152 C CA . ARG A 1 147 ? -15.509 5.652 -25.839 1.00 65.38 147 ARG A CA 1
ATOM 1153 C C . ARG A 1 147 ? -15.487 6.409 -27.178 1.00 65.38 147 ARG A C 1
ATOM 1155 O O . ARG A 1 147 ? -16.340 6.170 -28.024 1.00 65.38 147 ARG A O 1
ATOM 1162 N N . PHE A 1 148 ? -14.545 7.334 -27.341 1.00 70.62 148 PHE A N 1
ATOM 1163 C CA . PHE A 1 148 ? -14.326 8.155 -28.529 1.00 70.62 148 PHE A CA 1
ATOM 1164 C C . PHE A 1 148 ? -13.083 7.708 -29.321 1.00 70.62 148 PHE A C 1
ATOM 1166 O O . PHE A 1 148 ? -12.661 8.410 -30.235 1.00 70.62 148 PHE A O 1
ATOM 1173 N N . GLY A 1 149 ? -12.481 6.564 -28.972 1.00 59.00 149 GLY A N 1
ATOM 1174 C CA . GLY A 1 149 ? -11.307 6.012 -29.650 1.00 59.00 149 GLY A CA 1
ATOM 1175 C C . GLY A 1 149 ? -10.001 6.767 -29.380 1.00 59.00 149 GLY A C 1
ATOM 1176 O O . GLY A 1 149 ? -9.002 6.506 -30.042 1.00 59.00 149 GLY A O 1
ATOM 1177 N N . THR A 1 150 ? -9.978 7.707 -28.431 1.00 63.81 150 THR A N 1
ATOM 1178 C CA . THR A 1 150 ? -8.738 8.370 -28.001 1.00 63.81 150 THR A CA 1
ATOM 1179 C C . THR A 1 150 ? -7.990 7.457 -27.042 1.00 63.81 150 THR A C 1
ATOM 1181 O O . THR A 1 150 ? -8.585 6.997 -26.066 1.00 63.81 150 THR A O 1
ATOM 1184 N N . VAL A 1 151 ? -6.702 7.221 -27.291 1.00 58.72 151 VAL A N 1
ATOM 1185 C CA . VAL A 1 151 ? -5.831 6.483 -26.367 1.00 58.72 151 VAL A CA 1
ATOM 1186 C C . VAL A 1 151 ? -5.699 7.294 -25.076 1.00 58.72 151 VAL A C 1
ATOM 1188 O O . VAL A 1 151 ? -5.266 8.443 -25.103 1.00 58.72 151 VAL A O 1
ATOM 1191 N N . ILE A 1 152 ? -6.146 6.713 -23.966 1.00 56.62 152 ILE A N 1
ATOM 1192 C CA . ILE A 1 152 ? -6.079 7.284 -22.614 1.00 56.62 152 ILE A CA 1
ATOM 1193 C C . ILE A 1 152 ? -4.878 6.753 -21.828 1.00 56.62 152 ILE A C 1
ATOM 1195 O O . ILE A 1 152 ? -4.439 7.413 -20.890 1.00 56.62 152 ILE A O 1
ATOM 1199 N N . ARG A 1 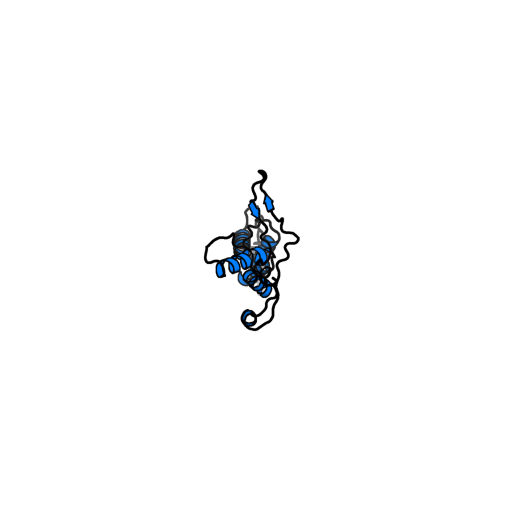153 ? -4.338 5.592 -22.215 1.00 50.94 153 ARG A N 1
ATOM 1200 C CA . ARG A 1 153 ? -3.122 5.004 -21.649 1.00 50.94 153 ARG A CA 1
ATOM 1201 C C . ARG A 1 153 ? -2.531 4.032 -22.668 1.00 50.94 153 ARG A C 1
ATOM 1203 O O . ARG A 1 153 ? -3.229 3.124 -23.105 1.00 50.94 153 ARG A O 1
ATOM 1210 N N . GLU A 1 154 ? -1.284 4.235 -23.077 1.00 51.72 154 GLU A N 1
ATOM 1211 C CA . GLU A 1 154 ? -0.569 3.305 -23.962 1.00 51.72 154 GLU A CA 1
ATOM 1212 C C . GLU A 1 154 ? 0.366 2.447 -23.107 1.00 51.72 154 GLU A C 1
ATOM 1214 O O . GLU A 1 154 ? 1.221 2.978 -22.389 1.00 51.72 154 GLU A O 1
ATOM 1219 N N . GLY A 1 155 ? 0.179 1.128 -23.154 1.00 51.31 155 GLY A N 1
ATOM 1220 C CA . GLY A 1 155 ? 1.094 0.158 -22.573 1.00 51.31 155 GLY A CA 1
ATOM 1221 C C . GLY A 1 155 ? 2.469 0.353 -23.195 1.00 51.31 155 GLY A C 1
ATOM 1222 O O . GLY A 1 155 ? 2.683 0.053 -24.364 1.00 51.31 155 GLY A O 1
ATOM 1223 N N . GLN A 1 156 ? 3.393 0.930 -22.430 1.00 54.75 156 GLN A N 1
ATOM 1224 C CA . GLN A 1 156 ? 4.745 1.165 -22.917 1.00 54.75 156 GLN A CA 1
ATOM 1225 C C . GLN A 1 156 ? 5.479 -0.179 -22.979 1.00 54.75 156 GLN A C 1
ATOM 1227 O O . GLN A 1 156 ? 5.438 -0.913 -21.984 1.00 54.75 156 GLN A O 1
ATOM 1232 N N . PRO A 1 157 ? 6.158 -0.505 -24.096 1.00 52.47 157 PRO A N 1
ATOM 1233 C CA . PRO A 1 157 ? 6.961 -1.714 -24.175 1.00 52.47 157 PRO A CA 1
ATOM 1234 C C . PRO A 1 157 ? 7.976 -1.718 -23.031 1.00 52.47 157 PRO A C 1
ATOM 1236 O O . PRO A 1 157 ? 8.628 -0.709 -22.738 1.00 52.47 157 PRO A O 1
ATOM 1239 N N . ASN A 1 158 ? 8.073 -2.859 -22.357 1.00 52.62 158 ASN A N 1
ATOM 1240 C CA . ASN A 1 158 ? 9.066 -3.102 -21.331 1.00 52.62 158 ASN A CA 1
ATOM 1241 C C . ASN A 1 158 ? 10.464 -2.937 -21.941 1.00 52.62 158 ASN A C 1
ATOM 1243 O O . ASN A 1 158 ? 10.863 -3.637 -22.863 1.00 52.62 158 ASN A O 1
ATOM 1247 N N . ASN A 1 159 ? 11.218 -1.999 -21.373 1.00 48.34 159 ASN A N 1
ATOM 1248 C CA . ASN A 1 159 ? 12.670 -2.002 -21.397 1.00 48.34 159 ASN A CA 1
ATOM 1249 C C . ASN A 1 159 ? 13.363 -1.977 -22.780 1.00 48.34 159 ASN A C 1
ATOM 1251 O O . ASN A 1 159 ? 14.210 -2.815 -23.094 1.00 48.34 159 ASN A O 1
ATOM 1255 N N . LEU A 1 160 ? 13.122 -0.914 -23.557 1.00 47.31 160 LEU A N 1
ATOM 1256 C CA . LEU A 1 160 ? 13.873 -0.602 -24.790 1.00 47.31 160 LEU A CA 1
ATOM 1257 C C . LEU A 1 160 ? 15.401 -0.451 -24.589 1.00 47.31 160 LEU A C 1
ATOM 1259 O O . LEU A 1 160 ? 16.132 -0.248 -25.557 1.00 47.31 160 LEU A O 1
ATOM 1263 N N . HIS A 1 161 ? 15.915 -0.517 -23.354 1.00 43.78 161 HIS A N 1
ATOM 1264 C CA . HIS A 1 161 ? 17.333 -0.308 -23.070 1.00 43.78 161 HIS A CA 1
ATOM 1265 C C . HIS A 1 161 ? 18.224 -1.507 -23.451 1.00 43.78 161 HIS A C 1
ATOM 1267 O O . HIS A 1 161 ? 19.402 -1.302 -23.741 1.00 43.78 161 HIS A O 1
ATOM 1273 N N . TYR A 1 162 ? 17.678 -2.731 -23.539 1.00 41.41 162 TYR A N 1
ATOM 1274 C CA . TYR A 1 162 ? 18.444 -3.917 -23.967 1.00 41.41 162 TYR A CA 1
ATOM 1275 C C . TYR A 1 162 ? 18.331 -4.250 -25.459 1.00 41.41 162 TYR A C 1
ATOM 1277 O O . TYR A 1 162 ? 19.205 -4.946 -25.978 1.00 41.41 162 TYR A O 1
ATOM 1285 N N . GLU A 1 163 ? 17.340 -3.728 -26.191 1.00 39.88 163 GLU A N 1
ATOM 1286 C CA . GLU A 1 163 ? 17.234 -3.990 -27.638 1.00 39.88 163 GLU A CA 1
ATOM 1287 C C . GLU A 1 163 ? 18.397 -3.387 -28.445 1.00 39.88 163 GLU A C 1
ATOM 1289 O O . GLU A 1 163 ? 18.743 -3.902 -29.508 1.00 39.88 163 GLU A O 1
ATOM 1294 N N . SER A 1 164 ? 19.074 -2.348 -27.939 1.00 42.22 164 SER A N 1
ATOM 1295 C CA . SER A 1 164 ? 20.259 -1.781 -28.600 1.00 42.22 164 SER A CA 1
ATOM 1296 C C . SER A 1 164 ? 21.575 -2.508 -28.296 1.00 42.22 164 SER A C 1
ATOM 1298 O O . SER A 1 164 ? 22.587 -2.175 -28.906 1.00 42.22 164 SER A O 1
ATOM 1300 N N . ALA A 1 165 ? 21.597 -3.473 -27.369 1.00 39.47 165 ALA A N 1
ATOM 1301 C CA . ALA A 1 165 ? 22.820 -4.179 -26.963 1.00 39.47 165 ALA A CA 1
ATOM 1302 C C . ALA A 1 165 ? 23.056 -5.508 -27.713 1.00 39.47 165 ALA A C 1
ATOM 1304 O O . ALA A 1 165 ? 24.060 -6.176 -27.469 1.00 39.47 165 ALA A O 1
ATOM 1305 N N . VAL A 1 166 ? 22.156 -5.891 -28.630 1.00 42.72 166 VAL A N 1
ATOM 1306 C CA . VAL A 1 166 ? 22.228 -7.143 -29.416 1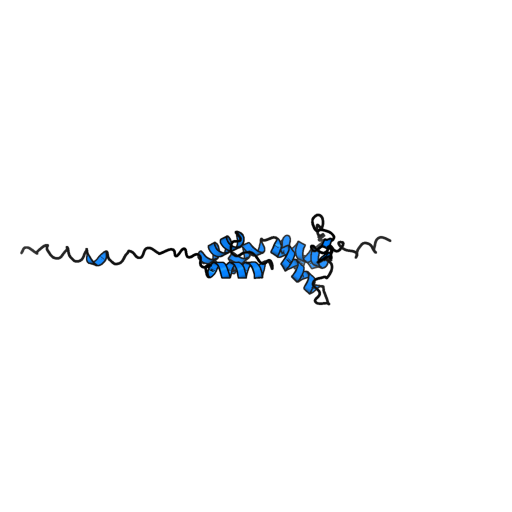.00 42.72 166 VAL A CA 1
ATOM 1307 C C . VAL A 1 166 ? 22.326 -6.864 -30.927 1.00 42.72 166 VAL A C 1
ATOM 1309 O O . VAL A 1 166 ? 21.778 -7.594 -31.750 1.00 42.72 166 VAL A O 1
ATOM 1312 N N . ARG A 1 167 ? 23.036 -5.805 -31.332 1.00 36.62 167 ARG A N 1
ATOM 1313 C CA . ARG A 1 167 ? 23.421 -5.596 -32.738 1.00 36.62 167 ARG A CA 1
ATOM 1314 C C . ARG A 1 167 ? 24.920 -5.475 -32.918 1.00 36.62 167 ARG A C 1
ATOM 1316 O O . ARG A 1 167 ? 25.538 -4.710 -32.150 1.00 36.62 167 ARG A O 1
#

pLDDT: mean 73.17, std 18.52, range [36.47, 94.94]

Secondary structure (DSSP, 8-state):
----GGGSSSTTTSSSSSS---------SSPPHHHHHHHHHHHHHH-----TT-HHHHHHHHHHHTT--HHHHHHHHHTSHHIIIIIIHHHHHHHH-SS--TTPPP-HHHHHHHHHHHTT--GGGGGTS--------TTS-SEEE-TTS-EEEE-PPS-TTTGGG--

Foldseek 3Di:
DDDDPPPPPPVVVVPPPPPDPDDDPPPDPPLDPLLVVLQVLLCVQLVDNDDSPPPLSVVLSVCVVVVDDSVVSSVSSCPDPSNLVPVLLLVQCVVPDPDNDPQDADAQSSQVSSVCVVVVHPPVCVVPPDDDGWDDCVPPDCFDADPVRHGPHGNDPYHPPCVVVPD